Protein AF-A0A9D9LM90-F1 (afdb_monomer_lite)

Sequence (164 aa):
EYGENLAIKNGLSRCPLGKCDSPSKEACRACGACYSFPTAESVVKFPEGLLPSHPGFRYKYLLDAAEKVYSGEISLEKIAEAMNYEYTLEQLKRIKGVGDKVASCAALFGFGNLEAFPVDVWMKRAIDVYFDGVLDHTSLGKYAGVAQQYIFHYIRNLEKNADI

Foldseek 3Di:
DVLVVVCLVQQLDDDPVPPDLDPDDDQPPPPRDGGDDGALVSCQVCVVSCVSVVCDVCSQQSNQVSCCCVVVVAPPVVLLVVLDLVVQLVRQVVGPPDDLLNSLVCCCPVNVQQLRARDDPQNQVLCVPPVVSDDPLVVVPSRSNVVNVVSSVVSVVVVVVVVD

Radius of gyration: 19.5 Å; chains: 1; bounding box: 49×39×48 Å

Structure (mmCIF, N/CA/C/O backbone):
data_AF-A0A9D9LM90-F1
#
_entry.id   AF-A0A9D9LM90-F1
#
loop_
_atom_site.group_PDB
_atom_site.id
_atom_site.type_symbol
_atom_site.label_atom_id
_atom_site.label_alt_id
_atom_site.label_comp_id
_atom_site.label_asym_id
_atom_site.label_entity_id
_atom_site.label_seq_id
_atom_site.pdbx_PDB_ins_code
_atom_site.Cartn_x
_atom_site.Cartn_y
_atom_site.Cartn_z
_atom_site.occupancy
_atom_site.B_iso_or_equiv
_atom_site.auth_seq_id
_atom_site.auth_comp_id
_atom_site.auth_asym_id
_atom_site.auth_atom_id
_atom_site.pdbx_PDB_model_num
ATOM 1 N N . GLU A 1 1 ? -31.257 12.585 13.082 1.00 34.81 1 GLU A N 1
ATOM 2 C CA . GLU A 1 1 ? -30.515 13.649 13.799 1.00 34.81 1 GLU A CA 1
ATOM 3 C C . GLU A 1 1 ? -29.325 13.164 14.640 1.00 34.81 1 GLU A C 1
ATOM 5 O O . GLU A 1 1 ? -28.296 13.831 14.618 1.00 34.81 1 GLU A O 1
ATOM 10 N N . TYR A 1 2 ? -29.382 12.014 15.332 1.00 36.12 2 TYR A N 1
ATOM 11 C CA . TYR A 1 2 ? -28.229 11.515 16.117 1.00 36.12 2 TYR A CA 1
ATOM 12 C C . TYR A 1 2 ? -27.067 10.927 15.284 1.00 36.12 2 TYR A C 1
ATOM 14 O O . TYR A 1 2 ? -25.927 10.961 15.740 1.00 36.12 2 TYR A O 1
ATOM 22 N N . GLY A 1 3 ? -27.323 10.432 14.067 1.00 36.94 3 GLY A N 1
ATOM 23 C CA . GLY A 1 3 ? -26.286 9.845 13.199 1.00 36.94 3 GLY A CA 1
ATOM 24 C C . GLY A 1 3 ? -25.395 10.873 12.485 1.00 36.94 3 GLY A C 1
ATOM 25 O O . GLY A 1 3 ? -24.176 10.730 12.463 1.00 36.94 3 GLY A O 1
ATOM 26 N N . GLU A 1 4 ? -25.975 11.961 11.969 1.00 39.22 4 GLU A N 1
ATOM 27 C CA . GLU A 1 4 ? -25.235 12.986 11.207 1.00 39.22 4 GLU A CA 1
ATOM 28 C C . GLU A 1 4 ? -24.233 13.763 12.072 1.00 39.22 4 GLU A C 1
ATOM 30 O O . GLU A 1 4 ? -23.115 14.040 11.642 1.00 39.22 4 GLU A O 1
ATOM 35 N N . ASN A 1 5 ? -24.585 14.061 13.327 1.00 41.69 5 ASN A N 1
ATOM 36 C CA . ASN A 1 5 ? -23.707 14.801 14.239 1.00 41.69 5 ASN A CA 1
ATOM 37 C C . ASN A 1 5 ? -22.477 13.997 14.699 1.00 41.69 5 ASN A C 1
ATOM 39 O O . ASN A 1 5 ? -21.460 14.585 15.072 1.00 41.69 5 ASN A O 1
ATOM 43 N N . LEU A 1 6 ? -22.547 12.663 14.673 1.00 42.41 6 LEU A N 1
ATOM 44 C CA . LEU A 1 6 ? -21.454 11.791 15.103 1.00 42.41 6 LEU A CA 1
ATOM 45 C C . LEU A 1 6 ? -20.473 11.513 13.954 1.00 42.41 6 LEU A C 1
ATOM 47 O O . LEU A 1 6 ? -19.262 11.504 14.170 1.00 42.41 6 LEU A O 1
ATOM 51 N N . ALA A 1 7 ? -20.981 11.405 12.726 1.00 39.56 7 ALA A N 1
ATOM 52 C CA . ALA A 1 7 ? -20.184 11.280 11.509 1.00 39.56 7 ALA A CA 1
ATOM 53 C C . ALA A 1 7 ? -19.332 12.538 11.224 1.00 39.56 7 ALA A C 1
ATOM 55 O O . ALA A 1 7 ? -18.171 12.434 10.821 1.00 39.56 7 ALA A O 1
ATOM 56 N N . ILE A 1 8 ? -19.865 13.730 11.530 1.00 45.31 8 ILE A N 1
ATOM 57 C CA . ILE A 1 8 ? -19.151 15.016 11.411 1.00 45.31 8 ILE A CA 1
ATOM 58 C C . ILE A 1 8 ? -18.003 15.130 12.428 1.00 45.31 8 ILE A C 1
ATOM 60 O O . ILE A 1 8 ? -16.925 15.604 12.074 1.00 45.31 8 ILE A O 1
ATOM 64 N N . LYS A 1 9 ? -18.187 14.658 13.670 1.00 44.84 9 LYS A N 1
ATOM 65 C CA . LYS A 1 9 ? -17.116 14.653 14.687 1.00 44.84 9 LYS A CA 1
ATOM 66 C C . LYS A 1 9 ? -16.024 13.611 14.419 1.00 44.84 9 LYS A C 1
ATOM 68 O O . LYS A 1 9 ? -14.905 13.800 14.882 1.00 44.84 9 LYS A O 1
ATOM 73 N N . ASN A 1 10 ? -16.333 12.549 13.671 1.00 43.66 10 ASN A N 1
ATOM 74 C CA . ASN A 1 10 ? -15.431 11.416 13.428 1.00 43.66 10 ASN A CA 1
ATOM 75 C C . ASN A 1 10 ? -14.900 11.327 11.979 1.00 43.66 10 ASN A C 1
ATOM 77 O O . ASN A 1 10 ? -14.298 10.324 11.603 1.00 43.66 10 ASN A O 1
ATOM 81 N N . GLY A 1 11 ? -15.071 12.373 11.161 1.00 49.34 11 GLY A N 1
ATOM 82 C CA . GLY A 1 11 ? -14.394 12.494 9.861 1.00 49.34 11 GLY A CA 1
ATOM 83 C C . GLY A 1 11 ? -14.983 11.670 8.706 1.00 49.34 11 GLY A C 1
ATOM 84 O O . GLY A 1 11 ? -14.312 11.503 7.692 1.00 49.34 11 GLY A O 1
ATOM 85 N N . LEU A 1 12 ? -16.226 11.186 8.813 1.00 48.44 12 LEU A N 1
ATOM 86 C CA . LEU A 1 12 ? -16.898 10.393 7.771 1.00 48.44 12 LEU A CA 1
ATOM 87 C C . LEU A 1 12 ? -18.141 11.128 7.211 1.00 48.44 12 LEU A C 1
ATOM 89 O O . LEU A 1 12 ? -19.280 10.766 7.457 1.00 48.44 12 LEU A O 1
ATOM 93 N N . SER A 1 13 ? -17.876 12.197 6.449 1.00 51.88 13 SER A N 1
ATOM 94 C CA . SER A 1 13 ? -18.708 12.865 5.413 1.00 51.88 13 SER A CA 1
ATOM 95 C C . SER A 1 13 ? -20.163 13.322 5.692 1.00 51.88 13 SER A C 1
ATOM 97 O O . SER A 1 13 ? -21.095 12.529 5.618 1.00 51.88 13 SER A O 1
ATOM 99 N N . ARG A 1 14 ? -20.388 14.644 5.813 1.00 48.75 14 ARG A N 1
ATOM 100 C CA . ARG A 1 14 ? -20.999 15.592 4.828 1.00 48.75 14 ARG A CA 1
ATOM 101 C C . ARG A 1 14 ? -21.114 16.985 5.481 1.00 48.75 14 ARG A C 1
ATOM 103 O O . ARG A 1 14 ? -20.936 17.127 6.691 1.00 48.75 14 ARG A O 1
ATOM 110 N N . CYS A 1 15 ? -21.356 18.030 4.685 1.00 45.25 15 CYS A N 1
ATOM 111 C CA . CYS A 1 15 ? -21.563 19.392 5.187 1.00 45.25 15 CYS A CA 1
ATOM 112 C C . CYS A 1 15 ? -22.955 19.521 5.838 1.00 45.25 15 CYS A C 1
ATOM 114 O O . CYS A 1 15 ? -23.944 19.278 5.143 1.00 45.25 15 CYS A O 1
ATOM 116 N N . PRO A 1 16 ? -23.073 19.957 7.111 1.00 42.31 16 PRO A N 1
ATOM 117 C CA . PRO A 1 16 ? -24.357 20.059 7.822 1.00 42.31 16 PRO A CA 1
ATOM 118 C C . PRO A 1 16 ? -25.343 21.065 7.200 1.00 42.31 16 PRO A C 1
ATOM 120 O O . PRO A 1 16 ? -26.503 21.112 7.589 1.00 42.31 16 PRO A O 1
ATOM 123 N N . LEU A 1 17 ? -24.899 21.869 6.227 1.00 45.00 17 LEU A N 1
ATOM 124 C CA . LEU A 1 17 ? -25.733 22.831 5.503 1.00 45.00 17 LEU A CA 1
ATOM 125 C C . LEU A 1 17 ? -26.313 22.282 4.188 1.00 45.00 17 LEU A C 1
ATOM 127 O O . LEU A 1 17 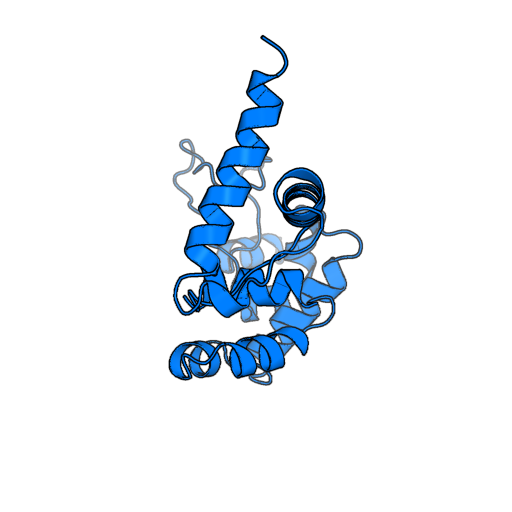? -27.063 22.998 3.533 1.00 45.00 17 LEU A O 1
ATOM 131 N N . GLY A 1 18 ? -25.952 21.066 3.757 1.00 45.81 18 GLY A N 1
ATOM 132 C CA . GLY A 1 18 ? -26.494 20.452 2.533 1.00 45.81 18 GLY A CA 1
ATOM 133 C C . GLY A 1 18 ? -26.137 21.172 1.221 1.00 45.81 18 GLY A C 1
ATOM 134 O O . GLY A 1 18 ? -26.826 20.994 0.223 1.00 45.81 18 GLY A O 1
ATOM 135 N N . LYS A 1 19 ? -25.088 22.012 1.208 1.00 46.97 19 LYS A N 1
ATOM 136 C CA . LYS A 1 19 ? -24.728 22.876 0.060 1.00 46.97 19 LYS A CA 1
ATOM 137 C C . LYS A 1 19 ? -23.522 22.413 -0.765 1.00 46.97 19 LYS A C 1
ATOM 139 O O . LYS A 1 19 ? -23.186 23.075 -1.743 1.00 46.97 19 LYS A O 1
ATOM 144 N N . CYS A 1 20 ? -22.846 21.327 -0.394 1.00 48.88 20 CYS A N 1
ATOM 145 C CA . CYS A 1 20 ? -21.694 20.825 -1.145 1.00 48.88 20 CYS A CA 1
ATOM 146 C C . CYS A 1 20 ? -21.657 19.292 -1.168 1.00 48.88 20 CYS A C 1
ATOM 148 O O . CYS A 1 20 ? -21.632 18.638 -0.128 1.00 48.88 20 CYS A O 1
ATOM 150 N N . ASP A 1 21 ? -21.653 18.747 -2.385 1.00 46.94 21 ASP A N 1
ATOM 151 C CA . ASP A 1 21 ? -21.788 17.318 -2.690 1.00 46.94 21 ASP A CA 1
ATOM 152 C C . ASP A 1 21 ? -20.465 16.679 -3.163 1.00 46.94 21 ASP A C 1
ATOM 154 O O . ASP A 1 21 ? -20.473 15.623 -3.790 1.00 46.94 21 ASP A O 1
ATOM 158 N N . SER A 1 22 ? -19.304 17.286 -2.876 1.00 45.19 22 SER A N 1
ATOM 159 C CA . SER A 1 22 ? -18.013 16.758 -3.340 1.00 45.19 22 SER A CA 1
ATOM 160 C C . SER A 1 22 ? -17.329 15.835 -2.306 1.00 45.19 22 SER A C 1
ATOM 162 O O . SER A 1 22 ? -17.107 16.234 -1.162 1.00 45.19 22 SER A O 1
ATOM 164 N N . PRO A 1 23 ? -16.940 14.602 -2.692 1.00 42.38 23 PRO A N 1
ATOM 165 C CA . PRO A 1 23 ? -16.245 13.637 -1.829 1.00 42.38 23 PRO A CA 1
ATOM 166 C C . PRO A 1 23 ? -14.711 13.804 -1.806 1.00 42.38 23 PRO A C 1
ATOM 168 O O . PRO A 1 23 ? -14.006 12.985 -1.218 1.00 42.38 23 PRO A O 1
ATOM 171 N N . SER A 1 24 ? -14.163 14.838 -2.450 1.00 41.31 24 SER A N 1
ATOM 172 C CA . SER A 1 24 ? -12.719 15.042 -2.612 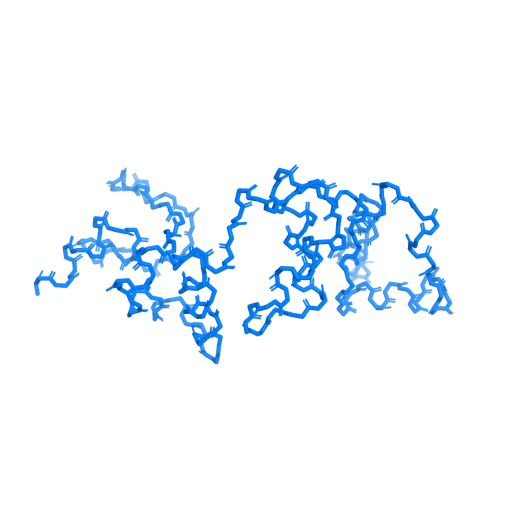1.00 41.31 24 SER A CA 1
ATOM 173 C C . SER A 1 24 ? -12.274 16.413 -2.111 1.00 41.31 24 SER A C 1
ATOM 175 O O . SER A 1 24 ? -12.975 17.402 -2.306 1.00 41.31 24 SER A O 1
ATOM 177 N N . LYS A 1 25 ? -11.089 16.436 -1.482 1.00 42.78 25 LYS A N 1
ATOM 178 C CA . LYS A 1 25 ? -10.391 17.559 -0.827 1.00 42.78 25 LYS A CA 1
ATOM 179 C C . LYS A 1 25 ? -10.236 18.822 -1.689 1.00 42.78 25 LYS A C 1
ATOM 181 O O . LYS A 1 25 ? -9.130 19.216 -2.042 1.00 42.78 25 LYS A O 1
ATOM 186 N N . GLU A 1 26 ? -11.320 19.535 -1.906 1.00 42.12 26 GLU A N 1
ATOM 187 C CA . GLU A 1 26 ? -11.267 20.981 -2.027 1.00 42.12 26 GLU A CA 1
ATOM 188 C C . GLU A 1 26 ? -11.949 21.513 -0.780 1.00 42.12 26 GLU A C 1
ATOM 190 O O . GLU A 1 26 ? -13.143 21.305 -0.569 1.00 42.12 26 GLU A O 1
ATOM 195 N N . ALA A 1 27 ? -11.151 22.113 0.107 1.00 45.84 27 ALA A N 1
ATOM 196 C CA . ALA A 1 27 ? -11.661 22.821 1.266 1.00 45.84 27 ALA A CA 1
ATOM 197 C C . ALA A 1 27 ? -12.854 23.666 0.813 1.00 45.84 27 ALA A C 1
ATOM 199 O O . ALA A 1 27 ? -12.723 24.483 -0.102 1.00 45.84 27 ALA A O 1
ATOM 200 N N . CYS A 1 28 ? -14.016 23.444 1.421 1.00 45.78 28 CYS A N 1
ATOM 201 C CA . CYS A 1 28 ? -15.186 24.279 1.222 1.00 45.78 28 CYS A CA 1
ATOM 202 C C . CYS A 1 28 ? -14.803 25.707 1.638 1.00 45.78 28 CYS A C 1
ATOM 204 O O . CYS A 1 28 ? -14.927 26.079 2.806 1.00 45.78 28 CYS A O 1
ATOM 206 N N . ARG A 1 29 ? -14.302 26.515 0.689 1.00 45.62 29 ARG A N 1
ATOM 207 C CA . ARG A 1 29 ? -13.862 27.903 0.931 1.00 45.62 29 ARG A CA 1
ATOM 208 C C . ARG A 1 29 ? -14.989 28.763 1.507 1.00 45.62 29 ARG A C 1
ATOM 210 O O . ARG A 1 29 ? -14.715 29.789 2.111 1.00 45.62 29 ARG A O 1
ATOM 217 N N . ALA A 1 30 ? -16.239 28.325 1.352 1.00 45.69 30 ALA A N 1
ATOM 218 C CA . ALA A 1 30 ? -17.426 28.987 1.874 1.00 45.69 30 ALA A CA 1
ATOM 219 C C . ALA A 1 30 ? -17.736 28.679 3.352 1.00 45.69 30 ALA A C 1
ATOM 221 O O . ALA A 1 30 ? -18.445 29.459 3.976 1.00 45.69 30 ALA A O 1
ATOM 222 N N . CYS A 1 31 ? -17.256 27.560 3.912 1.00 46.38 31 CYS A N 1
ATOM 223 C CA . CYS A 1 31 ? -17.664 27.099 5.245 1.00 46.38 31 CYS A CA 1
ATOM 224 C C . CYS A 1 31 ? -16.513 26.846 6.233 1.00 46.38 31 CYS A C 1
ATOM 226 O O . CYS A 1 31 ? -16.773 26.574 7.401 1.00 46.38 31 CYS A O 1
ATOM 228 N N . GLY A 1 32 ? -15.250 26.947 5.802 1.00 45.28 32 GLY A N 1
ATOM 229 C CA . GLY A 1 32 ? -14.079 26.871 6.691 1.00 45.28 32 GLY A CA 1
ATOM 230 C C . GLY A 1 32 ? -13.817 25.497 7.325 1.00 45.28 32 GLY A C 1
ATOM 231 O O . GLY A 1 32 ? -12.851 25.348 8.068 1.00 45.28 32 GLY A O 1
ATOM 232 N N . ALA A 1 33 ? -14.638 24.486 7.032 1.00 52.81 33 ALA A N 1
ATOM 233 C CA . ALA A 1 33 ? -14.472 23.131 7.542 1.00 52.81 33 ALA A CA 1
ATOM 234 C C . ALA A 1 33 ? -13.561 22.304 6.618 1.00 52.81 33 ALA A C 1
ATOM 236 O O . ALA A 1 33 ? -13.861 22.103 5.438 1.00 52.81 33 ALA A O 1
ATOM 237 N N . CYS A 1 34 ? -12.453 21.809 7.173 1.00 53.56 34 CYS A N 1
ATOM 238 C CA . CYS A 1 34 ? -11.558 20.844 6.538 1.00 53.56 34 CYS A CA 1
ATOM 239 C C . CYS A 1 34 ? -11.864 19.436 7.064 1.00 53.56 34 CYS A C 1
ATOM 241 O O . CYS A 1 34 ? -11.995 19.246 8.271 1.00 53.56 34 CYS A O 1
ATOM 243 N N . TYR A 1 35 ? -11.926 18.449 6.170 1.00 67.12 35 TYR A N 1
ATOM 244 C CA . TYR A 1 35 ? -12.073 17.037 6.531 1.00 67.12 35 TYR A CA 1
ATOM 245 C C . TYR A 1 35 ? -10.717 16.324 6.425 1.00 67.12 35 TYR A C 1
ATOM 247 O O . TYR A 1 35 ? -9.985 16.506 5.446 1.00 67.12 35 TYR A O 1
ATOM 255 N N . SER A 1 36 ? -10.374 15.514 7.427 1.00 78.75 36 SER A N 1
ATOM 256 C CA . SER A 1 36 ? -9.211 14.620 7.411 1.00 78.75 36 SER A CA 1
ATOM 257 C C . SER A 1 36 ? -9.569 13.251 6.819 1.00 78.75 36 SER A C 1
ATOM 259 O O . SER A 1 36 ? -10.736 12.936 6.599 1.00 78.75 36 SER A O 1
ATOM 261 N N . PHE A 1 37 ? -8.553 12.435 6.523 1.00 84.38 37 PHE A N 1
ATOM 262 C CA . PHE A 1 37 ? -8.769 11.029 6.173 1.00 84.38 37 PHE A CA 1
ATOM 263 C C . PHE A 1 37 ? -9.289 10.268 7.411 1.00 84.38 37 PHE A C 1
ATOM 265 O O . PHE A 1 37 ? -8.818 10.564 8.515 1.00 84.38 37 PHE A O 1
ATOM 272 N N . PRO A 1 38 ? -10.243 9.328 7.269 1.00 87.69 38 PRO A N 1
ATOM 273 C CA . PRO A 1 38 ? -10.831 8.646 8.417 1.00 87.69 38 PRO A CA 1
ATOM 274 C C . PRO A 1 38 ? -9.819 7.735 9.122 1.00 87.69 38 PRO A C 1
ATOM 276 O O . PRO A 1 38 ? -8.968 7.112 8.487 1.00 87.69 38 PRO A O 1
ATOM 279 N N . THR A 1 39 ? -9.932 7.636 10.446 1.00 91.38 39 THR A N 1
ATOM 280 C CA . THR A 1 39 ? -9.162 6.671 11.241 1.00 91.38 39 THR A CA 1
ATOM 281 C C . THR A 1 39 ? -9.769 5.273 11.128 1.00 91.38 39 THR A C 1
ATOM 283 O O . THR A 1 39 ? -10.964 5.130 10.864 1.00 91.38 39 THR A O 1
ATOM 286 N N . ALA A 1 40 ? -8.969 4.234 11.385 1.00 94.62 40 ALA A N 1
ATOM 287 C CA . ALA A 1 40 ? -9.463 2.856 11.439 1.00 94.62 40 ALA A CA 1
ATOM 288 C C . ALA A 1 40 ? -10.611 2.702 12.454 1.00 94.62 40 ALA A C 1
ATOM 290 O O . ALA A 1 40 ? -11.649 2.134 12.133 1.00 94.62 40 ALA A O 1
ATOM 291 N N . GLU A 1 41 ? -10.470 3.300 13.640 1.00 94.31 41 GLU A N 1
ATOM 292 C CA . GLU A 1 41 ? -11.520 3.324 14.664 1.00 94.31 41 GLU A CA 1
ATOM 293 C C . GLU A 1 41 ? -12.830 3.938 14.155 1.00 94.31 41 GLU A C 1
ATOM 295 O O . GLU A 1 41 ? -13.901 3.378 14.383 1.00 94.31 41 GLU A O 1
ATOM 300 N N . SER A 1 42 ? -12.754 5.077 13.460 1.00 90.00 42 SER A N 1
ATOM 301 C CA . SER A 1 42 ? -13.936 5.750 12.918 1.00 90.00 42 SER A CA 1
ATOM 302 C C . SER A 1 42 ? -14.659 4.867 11.903 1.00 90.00 42 SER A C 1
ATOM 304 O O . SER A 1 42 ? -15.878 4.725 11.967 1.00 90.00 42 SER A O 1
ATOM 306 N N . VAL A 1 43 ? -13.905 4.197 11.027 1.00 91.69 43 VAL A N 1
ATOM 307 C CA . VAL A 1 43 ? -14.464 3.268 10.036 1.00 91.69 43 VAL A CA 1
ATOM 308 C C . VAL A 1 43 ? -15.121 2.054 10.697 1.00 91.69 43 VAL A C 1
ATOM 310 O O . VAL A 1 43 ? -16.182 1.636 10.249 1.00 91.69 43 VAL A O 1
ATOM 313 N N . VAL A 1 44 ? -14.536 1.499 11.762 1.00 93.38 44 VAL A N 1
ATOM 314 C CA . VAL A 1 44 ? -15.121 0.352 12.483 1.00 93.38 44 VAL A CA 1
ATOM 315 C C . VAL A 1 44 ? -16.387 0.751 13.244 1.00 93.38 44 VAL A C 1
ATOM 317 O O . VAL A 1 44 ? -17.354 -0.007 13.268 1.00 93.38 44 VAL A O 1
ATOM 320 N N . LYS A 1 45 ? -16.403 1.936 13.866 1.00 91.75 45 LYS A N 1
ATOM 321 C CA . LYS A 1 45 ? -17.553 2.422 14.647 1.00 91.75 45 LYS A CA 1
ATOM 322 C C . LYS A 1 45 ? -18.701 2.943 13.781 1.00 91.75 45 LYS A C 1
ATOM 324 O O . LYS A 1 45 ? -19.847 2.839 14.206 1.00 91.75 45 LYS A O 1
ATOM 329 N N . PHE A 1 46 ? -18.393 3.489 12.604 1.00 90.56 46 PHE A N 1
ATOM 330 C CA . PHE A 1 46 ? -19.354 4.100 11.676 1.00 90.56 46 PHE A CA 1
ATOM 331 C C . PHE A 1 46 ? -19.124 3.615 10.234 1.00 90.56 46 PHE A C 1
ATOM 333 O O . PHE A 1 46 ? -18.801 4.413 9.346 1.00 90.56 46 PHE A O 1
ATOM 340 N N . PRO A 1 47 ? -19.253 2.305 9.964 1.00 85.06 47 PRO A N 1
ATOM 341 C CA . PRO A 1 47 ? -18.930 1.729 8.660 1.00 85.06 47 PRO A CA 1
ATOM 342 C C . PRO A 1 47 ? -19.847 2.239 7.535 1.00 85.06 47 PRO A C 1
ATOM 344 O O . PRO A 1 47 ? -19.420 2.344 6.382 1.00 85.06 47 PRO A O 1
ATOM 347 N N . GLU A 1 48 ? -21.074 2.660 7.856 1.00 82.62 48 GLU A N 1
ATOM 348 C CA . GLU A 1 48 ? -21.989 3.346 6.938 1.00 82.62 48 GLU A CA 1
ATOM 349 C C . GLU A 1 48 ? -21.410 4.654 6.382 1.00 82.62 48 GLU A C 1
ATOM 351 O O . GLU A 1 48 ? -21.748 5.058 5.267 1.00 82.62 48 GLU A O 1
ATOM 356 N N . GLY A 1 49 ? -20.470 5.269 7.105 1.00 79.88 49 GLY A N 1
ATOM 357 C CA . GLY A 1 49 ? -19.720 6.440 6.664 1.00 79.88 49 GLY A CA 1
ATOM 358 C C . GLY A 1 49 ? -18.874 6.195 5.411 1.00 79.88 49 GLY A C 1
ATOM 359 O O . GLY A 1 49 ? -18.482 7.146 4.740 1.00 79.88 49 GLY A O 1
ATOM 360 N N . LEU A 1 50 ? -18.621 4.935 5.038 1.00 80.38 50 LEU A N 1
ATOM 361 C CA . LEU A 1 50 ? -17.962 4.594 3.776 1.00 80.38 50 LEU A CA 1
ATOM 362 C C . LEU A 1 50 ? -18.910 4.640 2.569 1.00 80.38 50 LEU A C 1
ATOM 364 O O . LEU A 1 50 ? -18.435 4.772 1.441 1.00 80.38 50 LEU A O 1
ATOM 368 N N . LEU A 1 51 ? -20.229 4.522 2.752 1.00 76.94 51 LEU A N 1
ATOM 369 C CA . LEU A 1 51 ? -21.192 4.413 1.645 1.00 76.94 51 LEU A CA 1
ATOM 370 C C . LEU A 1 51 ? -21.168 5.608 0.673 1.00 76.94 51 LEU A C 1
ATOM 372 O O . LEU A 1 51 ? -21.207 5.360 -0.536 1.00 76.94 51 LEU A O 1
ATOM 376 N N . PRO A 1 52 ? -21.017 6.870 1.131 1.00 82.12 52 PRO A N 1
ATOM 377 C CA . PRO A 1 52 ? -20.906 8.027 0.239 1.00 82.12 52 PRO A CA 1
ATOM 378 C C . PRO A 1 52 ? -19.691 7.985 -0.697 1.00 82.12 52 PRO A C 1
ATOM 380 O O . PRO A 1 52 ? -19.682 8.665 -1.718 1.00 82.12 52 PRO A O 1
ATOM 383 N N . SER A 1 53 ? -18.668 7.176 -0.389 1.00 78.25 53 SER A N 1
ATOM 384 C CA . SER A 1 53 ? -17.510 6.980 -1.275 1.00 78.25 53 SER A CA 1
ATOM 385 C C . SER A 1 53 ? -17.774 5.994 -2.423 1.00 78.25 53 SER A C 1
ATOM 387 O O . SER A 1 53 ? -16.884 5.741 -3.233 1.00 78.25 53 SER A O 1
ATOM 389 N N . HIS A 1 54 ? -18.985 5.426 -2.499 1.00 83.75 54 HIS A N 1
ATOM 390 C CA . HIS A 1 54 ? -19.388 4.412 -3.476 1.00 83.75 54 HIS A CA 1
ATOM 391 C C . HIS A 1 54 ? -18.347 3.287 -3.664 1.00 83.75 54 HIS A C 1
ATOM 393 O O . HIS A 1 54 ? -17.971 2.959 -4.793 1.00 83.75 54 HIS A O 1
ATOM 399 N N . PRO A 1 55 ? -17.882 2.633 -2.580 1.00 85.50 55 PRO A N 1
ATOM 400 C CA . PRO A 1 55 ? -16.782 1.669 -2.660 1.00 85.50 55 PRO A CA 1
ATOM 401 C C . PRO A 1 55 ? -17.164 0.384 -3.420 1.00 85.50 55 PRO A C 1
ATOM 403 O O . PRO A 1 55 ? -16.293 -0.410 -3.796 1.00 85.50 55 PRO A O 1
ATOM 406 N N . GLY A 1 56 ? -18.462 0.160 -3.657 1.00 93.19 56 GLY A N 1
ATOM 407 C CA . GLY A 1 56 ? -18.987 -1.018 -4.339 1.00 93.19 56 GLY A CA 1
ATOM 408 C C . GLY A 1 56 ? -18.537 -2.301 -3.641 1.00 93.19 56 GLY A C 1
ATOM 409 O O . GLY A 1 56 ? -18.548 -2.400 -2.414 1.00 93.19 56 GLY A O 1
ATOM 410 N N . PHE A 1 57 ? -18.053 -3.275 -4.413 1.00 93.94 57 PHE A N 1
ATOM 411 C CA . PHE A 1 57 ? -17.557 -4.542 -3.862 1.00 93.94 57 PHE A CA 1
ATOM 412 C C . PHE A 1 57 ? -16.352 -4.389 -2.918 1.00 93.94 57 PHE A C 1
ATOM 414 O O . PHE A 1 57 ? -16.043 -5.335 -2.192 1.00 93.94 57 PHE A O 1
ATOM 421 N N . ARG A 1 58 ? -15.669 -3.231 -2.921 1.00 95.44 58 ARG A N 1
ATOM 422 C CA . ARG A 1 58 ? -14.508 -2.955 -2.061 1.00 95.44 58 ARG A CA 1
ATOM 423 C C . ARG A 1 58 ? -14.891 -2.546 -0.647 1.00 95.44 58 ARG A C 1
ATOM 425 O O . ARG A 1 58 ? -14.013 -2.519 0.206 1.00 95.44 58 ARG A O 1
ATOM 432 N N . TYR A 1 59 ? -16.174 -2.297 -0.380 1.00 94.56 59 TYR A N 1
ATOM 433 C CA . TYR A 1 59 ? -16.670 -1.989 0.963 1.00 94.56 59 TYR A CA 1
ATOM 434 C C . TYR A 1 59 ? -16.139 -2.985 2.006 1.00 94.56 59 TYR A C 1
ATOM 436 O O . TYR A 1 59 ? -15.522 -2.602 2.994 1.00 94.56 59 TYR A O 1
ATOM 444 N N . LYS A 1 60 ? -16.259 -4.285 1.707 1.00 95.69 60 LYS A N 1
ATOM 445 C CA . LYS A 1 60 ? -15.785 -5.379 2.571 1.00 95.69 60 LYS A CA 1
ATOM 446 C C . LYS A 1 60 ? -14.261 -5.444 2.747 1.00 95.69 60 LYS A C 1
ATOM 448 O O . LYS A 1 60 ? -13.806 -6.122 3.653 1.00 95.69 60 LYS A O 1
ATOM 453 N N . TYR A 1 61 ? -13.483 -4.831 1.854 1.00 97.44 61 TYR A N 1
ATOM 454 C CA . TYR A 1 61 ? -12.018 -4.771 1.957 1.00 97.44 61 TYR A CA 1
ATOM 455 C C . TYR A 1 61 ? -11.587 -3.602 2.836 1.00 97.44 61 TYR A C 1
ATOM 457 O O . TYR A 1 61 ? -10.696 -3.752 3.659 1.00 97.44 61 TYR A O 1
ATOM 465 N N . LEU A 1 62 ? -12.254 -2.454 2.683 1.00 96.62 62 LEU A N 1
ATOM 466 C CA . LEU A 1 62 ? -12.016 -1.278 3.519 1.00 96.62 62 LEU A CA 1
ATOM 467 C C . LEU A 1 62 ? -12.370 -1.558 4.982 1.00 96.62 62 LEU A C 1
ATOM 469 O O . LEU A 1 62 ? -11.606 -1.185 5.867 1.00 96.62 62 LEU A O 1
ATOM 473 N N . LEU A 1 63 ? -13.488 -2.251 5.221 1.00 96.38 63 LEU A N 1
ATOM 474 C CA . LEU A 1 63 ? -13.888 -2.642 6.569 1.00 96.38 63 LEU A CA 1
ATOM 475 C C . LEU A 1 63 ? -12.901 -3.644 7.189 1.00 96.38 63 LEU A C 1
ATOM 477 O O . LEU A 1 63 ? -12.416 -3.391 8.283 1.00 96.38 63 LEU A O 1
ATOM 481 N N . ASP A 1 64 ? -12.515 -4.700 6.461 1.00 98.31 64 ASP A N 1
ATOM 482 C CA . ASP A 1 64 ? -11.513 -5.678 6.926 1.00 98.31 64 ASP A CA 1
ATOM 483 C C . ASP A 1 64 ? -10.160 -5.014 7.247 1.00 98.31 64 ASP A C 1
ATOM 485 O O . ASP A 1 64 ? -9.540 -5.320 8.265 1.00 98.31 64 ASP A O 1
ATOM 489 N N . ALA A 1 65 ? -9.723 -4.056 6.421 1.00 98.19 65 ALA A N 1
ATOM 490 C CA . ALA A 1 65 ? -8.511 -3.281 6.675 1.00 98.19 65 ALA A CA 1
ATOM 491 C C . ALA A 1 65 ? -8.613 -2.475 7.978 1.00 98.19 65 ALA A C 1
ATOM 493 O O . ALA A 1 65 ? -7.696 -2.499 8.798 1.00 98.19 65 ALA A O 1
ATOM 494 N N . ALA A 1 66 ? -9.731 -1.773 8.178 1.00 97.81 66 ALA A N 1
ATOM 495 C CA . ALA A 1 66 ? -9.959 -0.978 9.375 1.00 97.81 66 ALA A CA 1
ATOM 496 C C . ALA A 1 66 ? -10.064 -1.851 10.634 1.00 97.81 66 ALA A C 1
ATOM 498 O O . ALA A 1 66 ? -9.454 -1.519 11.644 1.00 97.81 66 ALA A O 1
ATOM 499 N N . GLU A 1 67 ? -10.765 -2.984 10.571 1.00 98.31 67 GLU A N 1
ATOM 500 C CA . GLU A 1 67 ? -10.910 -3.930 11.685 1.00 98.31 67 GLU A CA 1
ATOM 501 C C . GLU A 1 67 ? -9.564 -4.522 12.116 1.00 98.31 67 GLU A C 1
ATOM 503 O O . GLU A 1 67 ? -9.260 -4.562 13.309 1.00 98.31 67 GLU A O 1
ATOM 508 N N . LYS A 1 68 ? -8.715 -4.929 11.165 1.00 98.56 68 LYS A N 1
ATOM 509 C CA . LYS A 1 68 ? -7.383 -5.483 11.465 1.00 98.56 68 LYS A CA 1
ATOM 510 C C . LYS A 1 68 ? -6.434 -4.464 12.075 1.00 98.56 68 LYS A C 1
ATOM 512 O O . LYS A 1 68 ? -5.666 -4.806 12.972 1.00 98.56 68 LYS A O 1
ATOM 517 N N . VAL A 1 69 ? -6.496 -3.216 11.613 1.00 98.25 69 VAL A N 1
ATOM 518 C CA . VAL A 1 69 ? -5.703 -2.131 12.20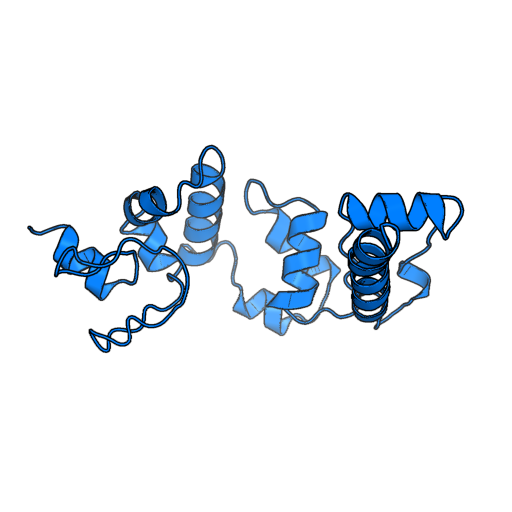2 1.00 98.25 69 VAL A CA 1
ATOM 519 C C . VAL A 1 69 ? -6.245 -1.759 13.582 1.00 98.25 69 VAL A C 1
ATOM 521 O O . VAL A 1 69 ? -5.481 -1.647 14.534 1.00 98.25 69 VAL A O 1
ATOM 524 N N . TYR A 1 70 ? -7.564 -1.625 13.725 1.00 97.94 70 TYR A N 1
ATOM 525 C CA . TYR A 1 70 ? -8.196 -1.230 14.983 1.00 97.94 70 TYR A CA 1
ATOM 526 C C . TYR A 1 70 ? -8.045 -2.281 16.091 1.00 97.94 70 TYR A C 1
ATOM 528 O O . TYR A 1 70 ? -7.809 -1.930 17.244 1.00 97.94 70 TYR A O 1
ATOM 536 N N . SER A 1 71 ? -8.142 -3.569 15.751 1.00 97.88 71 SER A N 1
ATOM 537 C CA . SER A 1 71 ? -7.924 -4.679 16.691 1.00 97.88 71 SER A CA 1
ATOM 538 C C . SER A 1 71 ? -6.454 -4.886 17.071 1.00 97.88 71 SER A C 1
ATOM 540 O O . SER A 1 71 ? -6.167 -5.626 18.012 1.00 97.88 71 SER A O 1
ATOM 542 N N . GLY A 1 72 ? -5.520 -4.259 16.348 1.00 97.44 72 GLY A N 1
ATOM 543 C CA . GLY A 1 72 ? -4.082 -4.457 16.517 1.00 97.44 72 GLY A CA 1
ATOM 544 C C . GLY A 1 72 ? -3.540 -5.742 15.880 1.00 97.44 72 GLY A C 1
ATOM 545 O O . GLY A 1 72 ? -2.356 -6.038 16.046 1.00 97.44 72 GLY A O 1
ATOM 546 N N . GLU A 1 73 ? -4.359 -6.494 15.132 1.00 97.88 73 GLU A N 1
ATOM 547 C CA . GLU A 1 73 ? -3.897 -7.643 14.339 1.00 97.88 73 GLU A CA 1
ATOM 548 C C . GLU A 1 73 ? -2.792 -7.230 13.345 1.00 97.88 73 GLU A C 1
ATOM 550 O O . GLU A 1 73 ? -1.836 -7.981 13.106 1.00 97.88 73 GLU A O 1
ATOM 555 N N . ILE A 1 74 ? -2.927 -6.023 12.789 1.00 97.94 74 ILE A N 1
ATOM 556 C CA . ILE A 1 74 ? -1.932 -5.344 11.962 1.00 97.94 74 ILE A CA 1
ATOM 557 C C . ILE A 1 74 ? -1.594 -4.011 12.632 1.00 97.94 74 ILE A C 1
ATOM 559 O O . ILE A 1 74 ? -2.430 -3.117 12.692 1.00 97.94 74 ILE A O 1
ATOM 563 N N . SER A 1 75 ? -0.355 -3.854 13.099 1.00 97.69 75 SER A N 1
ATOM 564 C CA . SER A 1 75 ? 0.154 -2.564 13.586 1.00 97.69 75 SER A CA 1
ATOM 565 C C . SER A 1 75 ? 0.948 -1.881 12.483 1.00 97.69 75 SER A C 1
ATOM 567 O O . SER A 1 75 ? 1.961 -2.407 12.020 1.00 97.69 75 SER A O 1
ATOM 569 N N . LEU A 1 76 ? 0.485 -0.702 12.068 1.00 97.12 76 LEU A N 1
ATOM 570 C CA . LEU A 1 76 ? 1.161 0.102 11.049 1.00 97.12 76 LEU A CA 1
ATOM 571 C C . LEU A 1 76 ? 2.491 0.652 11.582 1.00 97.12 76 LEU A C 1
ATOM 573 O O . LEU A 1 76 ? 3.453 0.766 10.832 1.00 97.12 76 LEU A O 1
ATOM 577 N N . GLU A 1 77 ? 2.570 0.920 12.884 1.00 96.94 77 GLU A N 1
ATOM 578 C CA . GLU A 1 77 ? 3.773 1.391 13.571 1.00 96.94 77 GLU A CA 1
ATOM 579 C C . GLU A 1 77 ? 4.881 0.338 13.490 1.00 96.94 77 GLU A C 1
ATOM 581 O O . GLU A 1 77 ? 5.976 0.638 13.025 1.00 96.94 77 GLU A O 1
ATOM 586 N N . LYS A 1 78 ? 4.571 -0.923 13.824 1.00 97.38 78 LYS A N 1
ATOM 587 C CA . LYS A 1 78 ? 5.537 -2.031 13.724 1.00 97.38 78 LYS A CA 1
ATOM 588 C C . LYS A 1 78 ? 6.026 -2.255 12.295 1.00 97.38 78 LYS A C 1
ATOM 590 O O . LYS A 1 78 ? 7.193 -2.574 12.093 1.00 97.38 78 LYS A O 1
ATOM 595 N N . ILE A 1 79 ? 5.143 -2.099 11.306 1.00 97.62 79 ILE A N 1
ATOM 596 C CA . ILE A 1 79 ? 5.518 -2.203 9.889 1.00 97.62 79 ILE A CA 1
ATOM 597 C C . ILE A 1 79 ? 6.488 -1.077 9.512 1.00 97.62 79 ILE A C 1
ATOM 599 O O . ILE A 1 79 ? 7.516 -1.342 8.894 1.00 97.62 79 ILE A O 1
ATOM 603 N N . ALA A 1 80 ? 6.193 0.162 9.915 1.00 96.50 80 ALA A N 1
ATOM 604 C CA . ALA A 1 80 ? 7.052 1.312 9.643 1.00 96.50 80 ALA A CA 1
ATOM 605 C C . ALA A 1 80 ? 8.425 1.189 10.324 1.00 96.50 80 ALA A C 1
ATOM 607 O O . ALA A 1 80 ? 9.447 1.471 9.705 1.00 96.50 80 ALA A O 1
ATOM 608 N N . GLU A 1 81 ? 8.462 0.733 11.576 1.00 95.56 81 GLU A N 1
ATOM 609 C CA . GLU A 1 81 ? 9.698 0.559 12.347 1.00 95.56 81 GLU A CA 1
ATOM 610 C C . GLU A 1 81 ? 10.596 -0.554 11.795 1.00 95.56 81 GLU A C 1
ATOM 612 O O . GLU A 1 81 ? 11.820 -0.444 11.864 1.00 95.56 81 GLU A O 1
ATOM 617 N N . ALA A 1 82 ? 10.012 -1.613 11.225 1.00 93.62 82 ALA A N 1
ATOM 618 C CA . ALA A 1 82 ? 10.769 -2.746 10.700 1.00 93.62 82 ALA A CA 1
ATOM 619 C C . ALA A 1 82 ? 11.673 -2.372 9.514 1.00 93.62 82 ALA A C 1
ATOM 621 O O . ALA A 1 82 ? 12.697 -3.023 9.313 1.00 93.62 82 ALA A O 1
ATOM 622 N N . MET A 1 83 ? 11.299 -1.353 8.723 1.00 89.81 83 MET A N 1
ATOM 623 C CA . MET A 1 83 ? 12.048 -0.899 7.539 1.00 89.81 83 MET A CA 1
ATOM 624 C C . MET A 1 83 ? 12.459 -2.047 6.592 1.00 89.81 83 MET A C 1
ATOM 626 O O . MET A 1 83 ? 13.497 -1.982 5.936 1.00 89.81 83 MET A O 1
ATOM 630 N N . ASN A 1 84 ? 11.640 -3.102 6.510 1.00 95.12 84 ASN A N 1
ATOM 631 C CA . ASN A 1 84 ? 11.908 -4.315 5.739 1.00 95.12 84 ASN A CA 1
ATOM 632 C C . ASN A 1 84 ? 10.762 -4.576 4.752 1.00 95.12 84 ASN A C 1
ATOM 634 O O . ASN A 1 84 ? 9.612 -4.741 5.163 1.00 95.12 84 ASN A O 1
ATOM 638 N N . TYR A 1 85 ? 11.069 -4.597 3.454 1.00 94.62 85 TYR A N 1
ATOM 639 C CA . TYR A 1 85 ? 10.057 -4.705 2.407 1.00 94.62 85 TYR A CA 1
ATOM 640 C C . TYR A 1 85 ? 9.291 -6.031 2.433 1.00 94.62 85 TYR A C 1
ATOM 642 O O . TYR A 1 85 ? 8.064 -6.019 2.310 1.00 94.62 85 TYR A O 1
ATOM 650 N N . GLU A 1 86 ? 9.971 -7.161 2.634 1.00 95.81 86 GLU A N 1
ATOM 651 C CA . GLU A 1 86 ? 9.333 -8.480 2.656 1.00 95.81 86 GLU A CA 1
ATOM 652 C C . GLU A 1 86 ? 8.318 -8.592 3.798 1.00 95.81 86 GLU A C 1
ATOM 654 O O . GLU A 1 86 ? 7.179 -9.008 3.579 1.00 95.81 86 G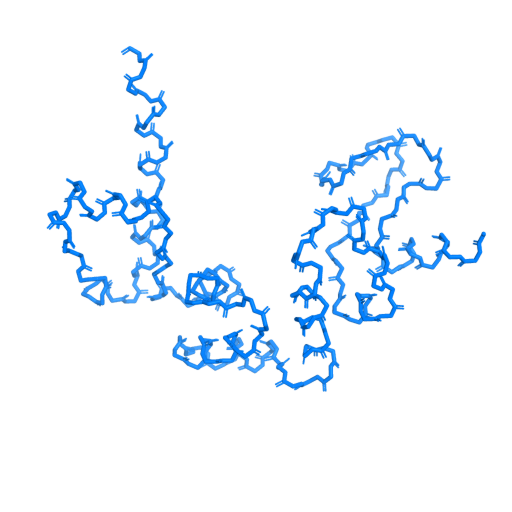LU A O 1
ATOM 659 N N . TYR A 1 87 ? 8.699 -8.148 4.997 1.00 97.56 87 TYR A N 1
ATOM 660 C CA . TYR A 1 87 ? 7.826 -8.098 6.164 1.00 97.56 87 TYR A CA 1
ATOM 661 C C . TYR A 1 87 ? 6.633 -7.167 5.929 1.00 97.56 87 TYR A C 1
ATOM 663 O O . TYR A 1 87 ? 5.491 -7.545 6.201 1.00 97.56 87 TYR A O 1
ATOM 671 N N . THR A 1 88 ? 6.866 -5.975 5.367 1.00 97.88 88 THR A N 1
ATOM 672 C CA . THR A 1 88 ? 5.790 -5.042 5.004 1.00 97.88 88 THR A CA 1
ATOM 673 C C . THR A 1 88 ? 4.785 -5.698 4.056 1.00 97.88 88 THR A C 1
ATOM 675 O O . THR A 1 88 ? 3.576 -5.621 4.287 1.00 97.88 88 THR A O 1
ATOM 678 N N . LEU A 1 89 ? 5.255 -6.384 3.007 1.00 97.69 89 LEU A N 1
ATOM 679 C CA . LEU A 1 89 ? 4.379 -7.100 2.080 1.00 97.69 89 LEU A CA 1
ATOM 680 C C . LEU A 1 89 ? 3.592 -8.211 2.771 1.00 97.69 89 LEU A C 1
ATOM 682 O O . LEU A 1 89 ? 2.385 -8.323 2.545 1.00 97.69 89 LEU A O 1
ATOM 686 N N . GLU A 1 90 ? 4.256 -9.022 3.594 1.00 98.12 90 GLU A N 1
ATOM 687 C CA . GLU A 1 90 ? 3.622 -10.119 4.321 1.00 98.12 90 GLU A CA 1
ATOM 688 C C . GLU A 1 90 ? 2.478 -9.598 5.195 1.00 98.12 90 GLU A C 1
ATOM 690 O O . GLU A 1 90 ? 1.355 -10.094 5.096 1.00 98.12 90 GLU A O 1
ATOM 695 N N . GLN A 1 91 ? 2.723 -8.546 5.984 1.00 98.31 91 GLN A N 1
ATOM 696 C CA . GLN A 1 91 ? 1.701 -7.977 6.859 1.00 98.31 91 GLN A CA 1
ATOM 697 C C . GLN A 1 91 ? 0.544 -7.359 6.073 1.00 98.31 91 GLN A C 1
ATOM 699 O O . GLN A 1 91 ? -0.619 -7.628 6.374 1.00 98.31 91 GLN A O 1
ATOM 704 N N . LEU A 1 92 ? 0.831 -6.570 5.034 1.00 98.31 92 LEU A N 1
ATOM 705 C CA . LEU A 1 92 ? -0.211 -5.905 4.251 1.00 98.31 92 LEU A CA 1
ATOM 706 C C . LEU A 1 92 ? -1.093 -6.897 3.487 1.00 98.31 92 LEU A C 1
ATOM 708 O O . LEU A 1 92 ? -2.304 -6.695 3.400 1.00 98.31 92 LEU A O 1
ATOM 712 N N . LYS A 1 93 ? -0.525 -7.998 2.982 1.00 98.44 93 LYS A N 1
ATOM 713 C CA . LYS A 1 93 ? -1.274 -9.042 2.262 1.00 98.44 93 LYS A CA 1
ATOM 714 C C . LYS A 1 93 ? -2.200 -9.870 3.158 1.00 98.44 93 LYS A C 1
ATOM 716 O O . LYS A 1 93 ? -3.034 -10.611 2.641 1.00 98.44 93 LYS A O 1
ATOM 721 N N . ARG A 1 94 ? -2.118 -9.723 4.486 1.00 98.31 94 ARG A N 1
ATOM 722 C CA . ARG A 1 94 ? -3.113 -10.285 5.416 1.00 98.31 94 ARG A CA 1
ATOM 723 C C . ARG A 1 94 ? -4.458 -9.562 5.318 1.00 98.31 94 ARG A C 1
ATOM 725 O O . ARG A 1 94 ? -5.476 -10.124 5.720 1.00 98.31 94 ARG A O 1
ATOM 732 N N . ILE A 1 95 ? -4.500 -8.343 4.775 1.00 98.50 95 ILE A N 1
ATOM 733 C CA . ILE A 1 95 ? -5.739 -7.589 4.546 1.00 98.50 95 ILE A CA 1
ATOM 734 C C . ILE A 1 95 ? -6.475 -8.152 3.327 1.00 98.50 95 ILE A C 1
ATOM 736 O O . ILE A 1 95 ? -5.920 -8.326 2.240 1.00 98.50 95 ILE A O 1
ATOM 740 N N . LYS A 1 96 ? -7.775 -8.399 3.477 1.00 98.12 96 LYS A N 1
ATOM 741 C CA . LYS A 1 96 ? -8.618 -8.931 2.410 1.00 98.12 96 LYS A CA 1
ATOM 742 C C . LYS A 1 96 ? -8.657 -7.969 1.225 1.00 98.12 96 LYS A C 1
ATOM 744 O O . LYS A 1 96 ? -9.055 -6.817 1.350 1.00 98.12 96 LYS A O 1
ATOM 749 N N . GLY A 1 97 ? -8.321 -8.478 0.041 1.00 96.75 97 GLY A N 1
ATOM 750 C CA . GLY A 1 97 ? -8.299 -7.687 -1.193 1.00 96.75 97 GLY A CA 1
ATOM 751 C C . GLY A 1 97 ? -6.988 -6.932 -1.436 1.00 96.75 97 GLY A C 1
ATOM 752 O O . GLY A 1 97 ? -6.862 -6.286 -2.477 1.00 96.75 97 GLY A O 1
ATOM 753 N N . VAL A 1 98 ? -6.002 -7.047 -0.540 1.00 98.31 98 VAL A N 1
ATOM 754 C CA . VAL A 1 98 ? -4.644 -6.537 -0.749 1.00 98.31 98 VAL A CA 1
ATOM 755 C C . VAL A 1 98 ? -3.769 -7.653 -1.324 1.00 98.31 98 VAL A C 1
ATOM 757 O O . VAL A 1 98 ? -3.354 -8.571 -0.627 1.00 98.31 98 VAL A O 1
ATOM 760 N N . GLY A 1 99 ? -3.516 -7.585 -2.632 1.00 97.50 99 GLY A N 1
ATOM 761 C CA . GLY A 1 99 ? -2.532 -8.429 -3.322 1.00 97.50 99 GLY A CA 1
ATOM 762 C C . GLY A 1 99 ? -1.202 -7.705 -3.540 1.00 97.50 99 GLY A C 1
ATOM 763 O O . GLY A 1 99 ? -1.058 -6.550 -3.135 1.00 97.50 99 GLY A O 1
ATOM 764 N N . ASP A 1 100 ? -0.269 -8.345 -4.251 1.00 96.69 100 ASP A N 1
ATOM 765 C CA . ASP A 1 100 ? 1.106 -7.850 -4.453 1.00 96.69 100 ASP A CA 1
ATOM 766 C C . ASP A 1 100 ? 1.153 -6.396 -4.919 1.00 96.69 100 ASP A C 1
ATOM 768 O O . ASP A 1 100 ? 1.789 -5.563 -4.289 1.00 96.69 100 ASP A O 1
ATOM 772 N N . LYS A 1 101 ? 0.380 -6.041 -5.953 1.00 96.56 101 LYS A N 1
ATOM 773 C CA . LYS A 1 101 ? 0.342 -4.667 -6.474 1.00 96.56 101 LYS A CA 1
ATOM 774 C C . LYS A 1 101 ? -0.022 -3.645 -5.396 1.00 96.56 101 LYS A C 1
ATOM 776 O O . LYS A 1 101 ? 0.604 -2.591 -5.309 1.00 96.56 101 LYS A O 1
ATOM 781 N N . VAL A 1 102 ? -1.080 -3.906 -4.624 1.00 98.06 102 VAL A N 1
ATOM 782 C CA . VAL A 1 102 ? -1.583 -2.952 -3.621 1.00 98.06 102 VAL A CA 1
ATOM 783 C C . VAL A 1 102 ? -0.627 -2.887 -2.435 1.00 98.06 102 VAL A C 1
ATOM 785 O O . VAL A 1 102 ? -0.318 -1.787 -1.983 1.00 98.06 102 VAL A O 1
ATOM 788 N N . ALA A 1 103 ? -0.115 -4.037 -1.992 1.00 98.19 103 ALA A N 1
ATOM 789 C CA . ALA A 1 103 ? 0.877 -4.121 -0.930 1.00 98.19 103 ALA A CA 1
ATOM 790 C C . ALA A 1 103 ? 2.165 -3.374 -1.308 1.00 98.19 103 ALA A C 1
ATOM 792 O O . ALA A 1 103 ? 2.603 -2.525 -0.542 1.00 98.19 103 ALA A O 1
ATOM 793 N N . SER A 1 104 ? 2.708 -3.577 -2.514 1.00 97.75 104 SER A N 1
ATOM 794 C CA . SER A 1 104 ? 3.888 -2.846 -2.991 1.00 97.75 104 SER A CA 1
ATOM 795 C C . SER A 1 104 ? 3.628 -1.342 -3.113 1.00 97.75 104 SER A C 1
ATOM 797 O O . SER A 1 104 ? 4.502 -0.552 -2.772 1.00 97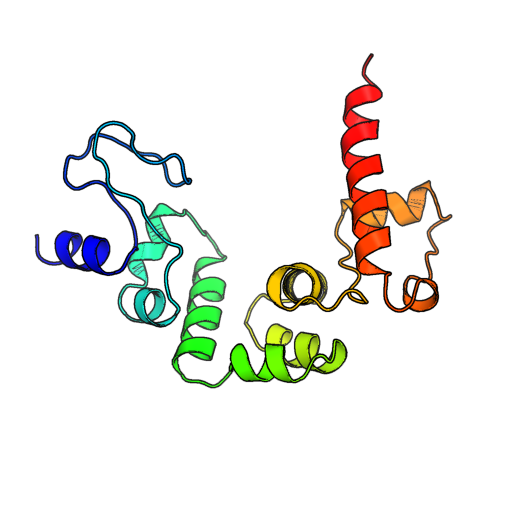.75 104 SER A O 1
ATOM 799 N N . CYS A 1 105 ? 2.437 -0.908 -3.559 1.00 98.06 105 CYS A N 1
ATOM 800 C CA . CYS A 1 105 ? 2.092 0.521 -3.565 1.00 98.06 105 CYS A CA 1
ATOM 801 C C . CYS A 1 105 ? 2.102 1.114 -2.148 1.00 98.06 105 CYS A C 1
ATOM 803 O O . CYS A 1 105 ? 2.645 2.195 -1.943 1.00 98.06 105 CYS A O 1
ATOM 805 N N . ALA A 1 106 ? 1.497 0.428 -1.178 1.00 98.12 106 ALA A N 1
ATOM 806 C CA . ALA A 1 106 ? 1.482 0.884 0.209 1.00 98.12 106 ALA A CA 1
ATOM 807 C C . ALA A 1 106 ? 2.885 0.839 0.842 1.00 98.12 106 ALA A C 1
ATOM 809 O O . ALA A 1 106 ? 3.254 1.779 1.538 1.00 98.12 106 ALA A O 1
ATOM 810 N N . ALA A 1 107 ? 3.695 -0.177 0.538 1.00 97.94 107 ALA A N 1
ATOM 811 C CA . ALA A 1 107 ? 5.093 -0.255 0.956 1.00 97.94 107 ALA A CA 1
ATOM 812 C C . ALA A 1 107 ? 5.911 0.938 0.435 1.00 97.94 107 ALA A C 1
ATOM 814 O O . ALA A 1 107 ? 6.599 1.602 1.208 1.00 97.94 107 ALA A O 1
ATOM 815 N N . LEU A 1 108 ? 5.778 1.268 -0.856 1.00 97.56 108 LEU A N 1
ATOM 816 C CA . LEU A 1 108 ? 6.513 2.371 -1.477 1.00 97.56 108 LEU A CA 1
ATOM 817 C C . LEU A 1 108 ? 6.059 3.743 -0.957 1.00 97.56 108 LEU A C 1
ATOM 819 O O . LEU A 1 108 ? 6.881 4.543 -0.519 1.00 97.56 108 LEU A O 1
ATOM 823 N N . PHE A 1 109 ? 4.754 4.030 -1.014 1.00 97.25 109 PHE A N 1
ATOM 824 C CA . PHE A 1 109 ? 4.226 5.378 -0.760 1.00 97.25 109 PHE A CA 1
ATOM 825 C C . PHE A 1 109 ? 3.833 5.630 0.697 1.00 97.25 109 PHE A C 1
ATOM 827 O O . PHE A 1 109 ? 3.792 6.781 1.121 1.00 97.25 109 PHE A O 1
ATOM 834 N N . GLY A 1 110 ? 3.492 4.576 1.438 1.00 96.00 110 GLY A N 1
ATOM 835 C CA . GLY A 1 110 ? 3.055 4.659 2.831 1.00 96.00 110 GLY A CA 1
ATOM 836 C C . GLY A 1 110 ? 4.179 4.395 3.828 1.00 96.00 110 GLY A C 1
ATOM 837 O O . GLY A 1 110 ? 4.264 5.098 4.829 1.00 96.00 110 GLY A O 1
ATOM 838 N N . PHE A 1 111 ? 5.049 3.422 3.541 1.00 96.75 111 PHE A N 1
ATOM 839 C CA . PHE A 1 111 ? 6.120 2.993 4.454 1.00 96.75 111 PHE A CA 1
ATOM 840 C C . PHE A 1 111 ? 7.532 3.370 3.990 1.00 96.75 111 PHE A C 1
ATOM 842 O O . PHE A 1 111 ? 8.494 3.154 4.718 1.00 96.75 111 PHE A O 1
ATOM 849 N N . GLY A 1 112 ? 7.683 3.954 2.798 1.00 95.56 112 GLY A N 1
ATOM 850 C CA . GLY A 1 112 ? 8.979 4.423 2.306 1.00 95.56 112 GLY A CA 1
ATOM 851 C C . GLY A 1 112 ? 9.967 3.309 1.942 1.00 95.56 112 GLY A C 1
ATOM 852 O O . GLY A 1 112 ? 11.166 3.575 1.847 1.00 95.56 112 GLY A O 1
ATOM 853 N N . ASN A 1 113 ? 9.501 2.076 1.707 1.00 96.00 113 ASN A N 1
ATOM 854 C CA . ASN A 1 113 ? 10.338 0.996 1.182 1.00 96.00 113 ASN A CA 1
ATOM 855 C C . ASN A 1 113 ? 10.692 1.295 -0.287 1.00 96.00 113 ASN A C 1
ATOM 857 O O . ASN A 1 113 ? 9.980 0.891 -1.203 1.00 96.00 113 ASN A O 1
ATOM 861 N N . LEU A 1 114 ? 11.787 2.027 -0.521 1.00 96.25 114 LEU A N 1
ATOM 862 C CA . LEU A 1 114 ? 12.198 2.489 -1.859 1.00 96.25 114 LEU A CA 1
ATOM 863 C C . LEU A 1 114 ? 12.563 1.357 -2.835 1.00 96.25 114 LEU A C 1
ATOM 865 O O . LEU A 1 114 ? 12.603 1.583 -4.044 1.00 96.25 114 LEU A O 1
ATOM 869 N N . GLU A 1 115 ? 12.799 0.151 -2.326 1.00 95.88 115 GLU A N 1
ATOM 870 C CA . GLU A 1 115 ? 13.025 -1.064 -3.115 1.00 95.88 115 GLU A CA 1
ATOM 871 C C . GLU A 1 115 ? 11.725 -1.697 -3.645 1.00 95.88 115 GLU A C 1
ATOM 873 O O . GLU A 1 115 ? 11.764 -2.557 -4.521 1.00 95.88 115 GLU A O 1
ATOM 878 N N . ALA A 1 116 ? 10.557 -1.253 -3.171 1.00 96.69 116 ALA A N 1
ATOM 879 C CA . ALA A 1 116 ? 9.274 -1.750 -3.648 1.00 96.69 116 ALA A CA 1
ATOM 880 C C . ALA A 1 116 ? 9.022 -1.346 -5.110 1.00 96.69 116 ALA A C 1
ATOM 882 O O . ALA A 1 116 ? 9.156 -0.179 -5.478 1.00 96.69 116 ALA A O 1
ATOM 883 N N . PHE A 1 117 ? 8.567 -2.295 -5.932 1.00 96.88 117 PHE A N 1
ATOM 884 C CA . PHE A 1 117 ? 8.308 -2.086 -7.361 1.00 96.88 117 PHE A CA 1
ATOM 885 C C . PHE A 1 117 ? 6.863 -2.482 -7.724 1.00 96.88 117 PHE A C 1
ATOM 887 O O . PHE A 1 117 ? 6.600 -3.626 -8.100 1.00 96.88 117 PHE A O 1
ATOM 894 N N . PRO A 1 118 ? 5.875 -1.577 -7.585 1.00 96.75 118 PRO A N 1
ATOM 895 C CA . PRO A 1 118 ? 4.483 -1.910 -7.874 1.00 96.75 118 PRO A CA 1
ATOM 896 C C . PRO A 1 118 ? 4.242 -2.121 -9.377 1.00 96.75 118 PRO A C 1
ATOM 898 O O . PRO A 1 118 ? 4.393 -1.196 -10.174 1.00 96.75 118 PRO A O 1
ATOM 901 N N . VAL A 1 119 ? 3.791 -3.319 -9.763 1.00 95.50 119 VAL A N 1
ATOM 902 C CA . VAL A 1 119 ? 3.478 -3.664 -11.162 1.00 95.50 119 VAL A CA 1
ATOM 903 C C . VAL A 1 119 ? 1.965 -3.653 -11.396 1.00 95.50 119 VAL A C 1
ATOM 905 O O . VAL A 1 119 ? 1.243 -4.563 -10.984 1.00 95.50 119 VAL A O 1
ATOM 908 N N . ASP A 1 120 ? 1.468 -2.617 -12.070 1.00 95.00 120 ASP A N 1
ATOM 909 C CA . ASP A 1 120 ? 0.086 -2.526 -12.547 1.00 95.00 120 ASP A CA 1
ATOM 910 C C . ASP A 1 120 ? -0.026 -2.811 -14.057 1.00 95.00 120 ASP A C 1
ATOM 912 O O . ASP A 1 120 ? 0.920 -3.273 -14.690 1.00 95.00 120 ASP A O 1
ATOM 916 N N . VAL A 1 121 ? -1.197 -2.568 -14.652 1.00 94.00 121 VAL A N 1
ATOM 917 C CA . VAL A 1 121 ? -1.407 -2.797 -16.092 1.00 94.00 121 VAL A CA 1
ATOM 918 C C . VAL A 1 121 ? -0.563 -1.877 -16.981 1.00 94.00 121 VAL A C 1
ATOM 920 O O . VAL A 1 121 ? -0.199 -2.285 -18.079 1.00 94.00 121 VAL A O 1
ATOM 923 N N . TRP A 1 122 ? -0.228 -0.669 -16.522 1.00 93.38 122 TRP A N 1
ATOM 924 C CA . TRP A 1 122 ? 0.614 0.272 -17.262 1.00 93.38 122 TRP A CA 1
ATOM 925 C C . TRP A 1 122 ? 2.075 -0.138 -17.196 1.00 93.38 122 TRP A C 1
ATOM 927 O O . TRP A 1 122 ? 2.752 -0.154 -18.216 1.00 93.38 122 TRP A O 1
ATOM 937 N N . MET A 1 123 ? 2.538 -0.546 -16.017 1.00 95.06 123 MET A N 1
ATOM 938 C CA . MET A 1 123 ? 3.876 -1.099 -15.845 1.00 95.06 123 MET A CA 1
ATOM 939 C C . MET A 1 123 ? 4.057 -2.422 -16.586 1.00 95.06 123 MET A C 1
ATOM 941 O O . MET A 1 123 ? 5.120 -2.650 -17.140 1.00 95.06 123 MET A O 1
ATOM 945 N N . LYS A 1 124 ? 3.036 -3.285 -16.660 1.00 94.12 124 LYS A N 1
ATOM 946 C CA . LYS A 1 124 ? 3.111 -4.493 -17.501 1.00 94.12 124 LYS A CA 1
ATOM 947 C C . LYS A 1 124 ? 3.331 -4.134 -18.967 1.00 94.12 124 LYS A C 1
ATOM 949 O O . LYS A 1 124 ? 4.307 -4.576 -19.552 1.00 94.12 124 LYS A O 1
ATOM 954 N N . ARG A 1 125 ? 2.505 -3.231 -19.509 1.00 92.81 125 ARG A N 1
ATOM 955 C CA . ARG A 1 125 ? 2.674 -2.713 -20.878 1.00 92.81 125 ARG A CA 1
ATOM 956 C C . ARG A 1 125 ? 4.045 -2.068 -21.088 1.00 92.81 125 ARG A C 1
ATOM 958 O O . ARG A 1 125 ? 4.633 -2.237 -22.146 1.00 92.81 125 ARG A O 1
ATOM 965 N N . ALA A 1 126 ? 4.558 -1.355 -20.084 1.00 92.88 126 ALA A N 1
ATOM 966 C CA . ALA A 1 126 ? 5.903 -0.787 -20.098 1.00 92.88 126 ALA A CA 1
ATOM 967 C C . ALA A 1 126 ? 6.970 -1.846 -20.352 1.00 92.88 126 ALA A C 1
ATOM 969 O O . ALA A 1 126 ? 7.806 -1.692 -21.234 1.00 92.88 126 ALA A O 1
ATOM 970 N N . ILE A 1 127 ? 6.924 -2.903 -19.543 1.00 94.06 127 ILE A N 1
ATOM 971 C CA . ILE A 1 127 ? 7.879 -4.005 -19.563 1.00 94.06 127 ILE A CA 1
ATOM 972 C C . ILE A 1 127 ? 7.792 -4.731 -20.906 1.00 94.06 127 ILE A C 1
ATOM 974 O O . ILE A 1 127 ? 8.818 -4.962 -21.538 1.00 94.06 127 ILE A O 1
ATOM 978 N N . ASP A 1 128 ? 6.577 -4.995 -21.383 1.00 93.75 128 ASP A N 1
ATOM 979 C CA . ASP A 1 128 ? 6.346 -5.660 -22.666 1.00 93.75 128 ASP A CA 1
ATOM 980 C C . ASP A 1 128 ? 6.897 -4.854 -23.855 1.00 93.75 128 ASP A C 1
ATOM 982 O O . ASP A 1 128 ? 7.514 -5.425 -24.747 1.00 93.75 128 ASP A O 1
ATOM 986 N N . VAL A 1 129 ? 6.694 -3.531 -23.872 1.00 92.56 129 VAL A N 1
ATOM 987 C CA . VAL A 1 129 ? 7.045 -2.676 -25.023 1.00 92.56 129 VAL A CA 1
ATOM 988 C C . VAL A 1 129 ? 8.501 -2.213 -25.009 1.00 92.56 129 VAL A C 1
ATOM 990 O O . VAL A 1 129 ? 9.124 -2.143 -26.063 1.00 92.56 129 VAL A O 1
ATOM 993 N N . TYR A 1 130 ? 9.039 -1.849 -23.843 1.00 91.69 130 TYR A N 1
ATOM 994 C CA . TYR A 1 130 ? 10.344 -1.180 -23.739 1.00 91.69 130 TYR A CA 1
ATOM 995 C C . TYR A 1 130 ? 11.458 -2.073 -23.193 1.00 91.69 130 TYR A C 1
ATOM 997 O O . TYR A 1 130 ? 12.619 -1.672 -23.216 1.00 91.69 130 TYR A O 1
ATOM 1005 N N . PHE A 1 131 ? 11.115 -3.255 -22.680 1.00 93.12 131 PHE A N 1
ATOM 1006 C CA . PHE A 1 131 ? 12.060 -4.171 -22.044 1.00 93.12 131 PHE A CA 1
ATOM 1007 C C . PHE A 1 131 ? 11.904 -5.607 -22.566 1.00 93.12 131 PHE A C 1
ATOM 1009 O O . PHE A 1 131 ? 12.251 -6.552 -21.866 1.00 93.12 131 PHE A O 1
ATOM 1016 N N . ASP A 1 132 ? 11.341 -5.785 -23.766 1.00 92.94 132 ASP A N 1
ATOM 1017 C CA . ASP A 1 132 ? 11.121 -7.091 -24.408 1.00 92.94 132 ASP A CA 1
ATOM 1018 C C . ASP A 1 132 ? 10.403 -8.114 -23.501 1.00 92.94 132 ASP A C 1
ATOM 1020 O O . ASP A 1 132 ? 10.672 -9.317 -23.532 1.00 92.94 132 ASP A O 1
ATOM 1024 N N . GLY A 1 133 ? 9.501 -7.632 -22.640 1.00 90.94 133 GLY A N 1
ATOM 1025 C CA . GLY A 1 133 ? 8.777 -8.452 -21.665 1.00 90.94 133 GLY A CA 1
ATOM 1026 C C . GLY A 1 133 ? 9.597 -8.874 -20.440 1.00 90.94 133 GLY A C 1
ATOM 1027 O O . GLY A 1 133 ? 9.065 -9.556 -19.562 1.00 90.94 133 GLY A O 1
ATOM 1028 N N . VAL A 1 134 ? 10.865 -8.468 -20.329 1.00 91.19 134 VAL A N 1
ATOM 1029 C CA . VAL A 1 134 ? 11.778 -8.887 -19.259 1.00 91.19 134 VAL A CA 1
ATOM 1030 C C . VAL A 1 134 ? 12.415 -7.677 -18.579 1.00 91.19 134 VAL A C 1
ATOM 1032 O O . VAL A 1 134 ? 13.380 -7.091 -19.059 1.00 91.19 134 VAL A O 1
ATOM 1035 N N . LEU A 1 135 ? 11.918 -7.348 -17.385 1.00 91.81 135 LEU A N 1
ATOM 1036 C CA . LEU A 1 135 ? 12.558 -6.388 -16.486 1.00 91.81 135 LEU A CA 1
ATOM 1037 C C . LEU A 1 135 ? 12.851 -7.047 -15.137 1.00 91.81 135 LEU A C 1
ATOM 1039 O O . LEU A 1 135 ? 11.951 -7.240 -14.313 1.00 91.81 135 LEU A O 1
ATOM 1043 N N . ASP A 1 136 ? 14.128 -7.342 -14.892 1.00 92.06 136 ASP A N 1
ATOM 1044 C CA . ASP A 1 136 ? 14.597 -7.712 -13.560 1.00 92.06 136 ASP A CA 1
ATOM 1045 C C . ASP A 1 136 ? 14.660 -6.466 -12.669 1.00 92.06 136 ASP A C 1
ATOM 1047 O O . ASP A 1 136 ? 15.691 -5.811 -12.524 1.00 92.06 136 ASP A O 1
ATOM 1051 N N . HIS A 1 137 ? 13.525 -6.119 -12.069 1.00 87.81 137 HIS A N 1
ATOM 1052 C CA . HIS A 1 137 ? 13.426 -4.984 -11.158 1.00 87.81 137 HIS A CA 1
ATOM 1053 C C . HIS A 1 137 ? 14.245 -5.176 -9.871 1.00 87.81 137 HIS A C 1
ATOM 1055 O O . HIS A 1 137 ? 14.529 -4.185 -9.202 1.00 87.81 137 HIS A O 1
ATOM 1061 N N . THR A 1 138 ? 14.674 -6.401 -9.538 1.00 88.88 138 THR A N 1
ATOM 1062 C CA . THR A 1 138 ? 15.556 -6.632 -8.382 1.00 88.88 138 THR A CA 1
ATOM 1063 C C . THR A 1 138 ? 16.957 -6.073 -8.632 1.00 88.88 138 THR A C 1
ATOM 1065 O O . THR A 1 138 ? 17.577 -5.529 -7.717 1.00 88.88 138 THR A O 1
ATOM 1068 N N . SER A 1 139 ? 17.409 -6.070 -9.893 1.00 91.56 139 SER A N 1
ATOM 1069 C CA . SER A 1 139 ? 18.677 -5.452 -10.308 1.00 91.56 139 SER A CA 1
ATOM 1070 C C . SER A 1 139 ? 18.724 -3.928 -10.105 1.00 91.56 139 SER A C 1
ATOM 1072 O O . SER A 1 139 ? 19.807 -3.353 -9.996 1.00 91.56 139 SER A O 1
ATOM 1074 N N . LEU A 1 140 ? 17.564 -3.264 -9.990 1.00 93.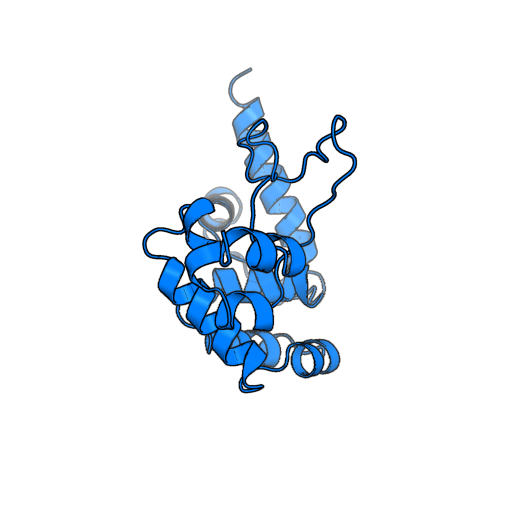38 140 LEU A N 1
ATOM 1075 C CA . LEU A 1 140 ? 17.461 -1.826 -9.703 1.00 93.38 140 LEU A CA 1
ATOM 1076 C C . LEU A 1 140 ? 17.759 -1.497 -8.225 1.00 93.38 140 LEU A C 1
ATOM 1078 O O . LEU A 1 140 ? 17.918 -0.327 -7.860 1.00 93.38 140 LEU A O 1
ATOM 1082 N N . GLY A 1 141 ? 17.843 -2.525 -7.374 1.00 93.94 141 GLY A N 1
ATOM 1083 C CA . GLY A 1 141 ? 18.251 -2.438 -5.977 1.00 93.94 141 GLY A CA 1
ATOM 1084 C C . GLY A 1 141 ? 17.381 -1.502 -5.135 1.00 93.94 141 GLY A C 1
ATOM 1085 O O . GLY A 1 141 ? 16.171 -1.379 -5.328 1.00 93.94 141 GLY A O 1
ATOM 1086 N N . LYS A 1 142 ? 18.025 -0.792 -4.202 1.00 95.06 142 LYS A N 1
ATOM 1087 C CA . LYS A 1 142 ? 17.376 0.082 -3.205 1.00 95.06 142 LYS A CA 1
ATOM 1088 C C . LYS A 1 142 ? 16.462 1.164 -3.800 1.00 95.06 142 LYS A C 1
ATOM 1090 O O . LYS A 1 142 ? 15.626 1.708 -3.086 1.00 95.06 142 LYS A O 1
ATOM 1095 N N . TYR A 1 143 ? 16.635 1.515 -5.072 1.00 96.69 143 TYR A N 1
ATOM 1096 C CA . TYR A 1 143 ? 15.893 2.594 -5.729 1.00 96.69 143 TYR A CA 1
ATOM 1097 C C . TYR A 1 143 ? 14.935 2.092 -6.815 1.00 96.69 143 TYR A C 1
ATOM 1099 O O . TYR A 1 143 ? 14.473 2.891 -7.632 1.00 96.69 143 TYR A O 1
ATOM 1107 N N . ALA A 1 144 ? 14.601 0.798 -6.818 1.00 97.12 144 ALA A N 1
ATOM 1108 C CA . ALA A 1 144 ? 13.665 0.211 -7.771 1.00 97.12 144 ALA A CA 1
ATOM 1109 C C . ALA A 1 144 ? 12.338 0.988 -7.846 1.00 97.12 144 ALA A C 1
ATOM 1111 O O . ALA A 1 144 ? 11.869 1.300 -8.940 1.00 97.12 144 ALA A O 1
ATOM 1112 N N . GLY A 1 145 ? 11.773 1.399 -6.710 1.00 97.31 145 GLY A N 1
ATOM 1113 C CA . GLY A 1 145 ? 10.552 2.200 -6.657 1.00 97.31 145 GLY A CA 1
ATOM 1114 C C . GLY A 1 145 ? 10.703 3.593 -7.266 1.00 97.31 145 GLY A C 1
ATOM 1115 O O . GLY A 1 145 ? 9.784 4.083 -7.916 1.00 97.31 145 GLY A O 1
ATOM 1116 N N . VAL A 1 146 ? 11.878 4.217 -7.148 1.00 97.50 146 VAL A N 1
ATOM 1117 C CA . VAL A 1 146 ? 12.163 5.505 -7.803 1.00 97.50 146 VAL A CA 1
ATOM 1118 C C . VAL A 1 146 ? 12.205 5.327 -9.322 1.00 97.50 146 VAL A C 1
ATOM 1120 O O . VAL A 1 146 ? 11.558 6.081 -10.048 1.00 97.50 146 VAL A O 1
ATOM 1123 N N . ALA A 1 147 ? 12.903 4.300 -9.810 1.00 97.00 147 ALA A N 1
ATOM 1124 C CA . ALA A 1 147 ? 12.924 3.962 -11.233 1.00 97.00 147 ALA A CA 1
ATOM 1125 C C . ALA A 1 147 ? 11.513 3.650 -11.762 1.00 97.00 147 ALA A C 1
ATOM 1127 O O . ALA A 1 147 ? 11.119 4.152 -12.816 1.00 97.00 147 ALA A O 1
ATOM 1128 N N . GLN A 1 148 ? 10.716 2.903 -10.993 1.00 97.19 148 GLN A N 1
ATOM 1129 C CA . GLN A 1 148 ? 9.320 2.605 -11.306 1.00 97.19 148 GLN A CA 1
ATOM 1130 C C . GLN A 1 148 ? 8.492 3.881 -11.506 1.00 97.19 148 GLN A C 1
ATOM 1132 O O . GLN A 1 148 ? 7.715 3.950 -12.458 1.00 97.19 148 GLN A O 1
ATOM 1137 N N . GLN A 1 149 ? 8.675 4.906 -10.663 1.00 96.94 149 GLN A N 1
ATOM 1138 C CA . GLN A 1 149 ? 7.981 6.190 -10.811 1.00 96.94 149 GLN A CA 1
ATOM 1139 C C . GLN A 1 149 ? 8.343 6.907 -12.116 1.00 96.94 149 GLN A C 1
ATOM 1141 O O . GLN A 1 149 ? 7.448 7.425 -12.785 1.00 96.94 149 GLN A O 1
ATOM 1146 N N . TYR A 1 150 ? 9.620 6.902 -12.515 1.00 95.88 150 TYR A N 1
ATOM 1147 C CA . TYR A 1 150 ? 10.045 7.492 -13.789 1.00 95.88 150 TYR A CA 1
ATOM 1148 C C . TYR A 1 150 ? 9.448 6.757 -14.990 1.00 95.88 150 TYR A C 1
ATOM 1150 O O . TYR A 1 150 ? 8.896 7.403 -15.880 1.00 95.88 150 TYR A O 1
ATOM 1158 N N . ILE A 1 151 ? 9.492 5.421 -14.993 1.00 94.62 151 ILE A N 1
ATOM 1159 C CA . ILE A 1 151 ? 8.909 4.600 -16.066 1.00 94.62 151 ILE A CA 1
ATOM 1160 C C . ILE A 1 151 ? 7.400 4.858 -16.167 1.00 94.62 151 ILE A C 1
ATOM 1162 O O . ILE A 1 151 ? 6.879 5.135 -17.248 1.00 94.62 151 ILE A O 1
ATOM 1166 N N . PHE A 1 152 ? 6.697 4.829 -15.032 1.00 94.94 152 PHE A N 1
ATOM 1167 C CA . PHE A 1 152 ? 5.259 5.074 -14.984 1.00 94.94 152 PHE A CA 1
ATOM 1168 C C . PHE A 1 152 ? 4.898 6.480 -15.479 1.00 94.94 152 PHE A C 1
ATOM 1170 O O . PHE A 1 152 ? 3.979 6.637 -16.287 1.00 94.94 152 PHE A O 1
ATOM 1177 N N . HIS A 1 153 ? 5.627 7.504 -15.025 1.00 94.31 153 HIS A N 1
ATOM 1178 C CA . HIS A 1 153 ? 5.416 8.882 -15.458 1.00 94.31 153 HIS A CA 1
ATOM 1179 C C . HIS A 1 153 ? 5.647 9.040 -16.961 1.00 94.31 153 HIS A C 1
ATOM 1181 O O . HIS A 1 153 ? 4.818 9.642 -17.642 1.00 94.31 153 HIS A O 1
ATOM 1187 N N . TYR A 1 154 ? 6.739 8.484 -17.482 1.00 92.38 154 TYR A N 1
ATOM 1188 C CA . TYR A 1 154 ? 7.064 8.541 -18.901 1.00 92.38 154 TYR A CA 1
ATOM 1189 C C . TYR A 1 154 ? 5.928 7.963 -19.750 1.00 92.38 154 TYR A C 1
ATOM 1191 O O . TYR A 1 154 ? 5.400 8.642 -20.627 1.00 92.38 154 TYR A O 1
ATOM 1199 N N . ILE A 1 155 ? 5.450 6.765 -19.419 1.00 90.56 155 ILE A N 1
ATOM 1200 C CA . ILE A 1 155 ? 4.441 6.061 -20.225 1.00 90.56 155 ILE A CA 1
ATOM 1201 C C . ILE A 1 155 ? 3.078 6.739 -20.169 1.00 90.56 155 ILE A C 1
ATOM 1203 O O . ILE A 1 155 ? 2.423 6.898 -21.196 1.00 90.56 155 ILE A O 1
ATOM 1207 N N . ARG A 1 156 ? 2.660 7.218 -18.993 1.00 89.06 156 ARG A N 1
ATOM 1208 C CA . ARG A 1 156 ? 1.385 7.937 -18.849 1.00 89.06 156 ARG A CA 1
ATOM 1209 C C . ARG A 1 156 ? 1.367 9.296 -19.552 1.00 89.06 156 ARG A C 1
ATOM 1211 O O . ARG A 1 156 ? 0.277 9.831 -19.765 1.00 89.06 156 ARG A O 1
ATOM 1218 N N . ASN A 1 157 ? 2.531 9.860 -19.881 1.00 87.56 157 ASN A N 1
ATOM 1219 C CA . ASN A 1 157 ? 2.645 11.129 -20.601 1.00 87.56 157 ASN A CA 1
ATOM 1220 C C . ASN A 1 157 ? 3.014 10.961 -22.080 1.00 87.56 157 ASN A C 1
ATOM 1222 O O . ASN A 1 157 ? 2.636 11.816 -22.871 1.00 87.56 157 ASN A O 1
ATOM 1226 N N . LEU A 1 158 ? 3.669 9.873 -22.491 1.00 77.25 158 LEU A N 1
ATOM 1227 C CA . LEU A 1 158 ? 3.864 9.564 -23.910 1.00 77.25 158 LEU A CA 1
ATOM 1228 C C . LEU A 1 158 ? 2.537 9.347 -24.637 1.00 77.25 158 LEU A C 1
ATOM 1230 O O . LEU A 1 158 ? 2.327 9.933 -25.691 1.00 77.25 158 LEU A O 1
ATOM 1234 N N . GLU A 1 159 ? 1.619 8.572 -24.053 1.00 61.25 159 GLU A N 1
ATOM 1235 C CA . GLU A 1 159 ? 0.309 8.318 -24.671 1.00 61.25 159 GLU A CA 1
ATOM 1236 C C . GLU A 1 159 ? -0.507 9.595 -24.883 1.00 61.25 159 GLU A C 1
ATOM 1238 O O . GLU A 1 159 ? -1.307 9.663 -25.803 1.00 61.25 159 GLU A O 1
ATOM 1243 N N . LYS A 1 160 ? -0.291 10.628 -24.062 1.00 57.66 160 LYS A N 1
ATOM 1244 C CA . LYS A 1 160 ? -0.953 11.928 -24.240 1.00 57.66 160 LYS A CA 1
ATOM 1245 C C . LYS A 1 160 ? -0.354 12.763 -25.369 1.00 57.66 160 LYS A C 1
ATOM 1247 O O . LYS A 1 160 ? -1.026 13.655 -25.866 1.00 57.66 160 LYS A O 1
ATOM 1252 N N . ASN A 1 161 ? 0.905 12.513 -25.722 1.00 56.72 161 ASN A N 1
ATOM 1253 C CA . ASN A 1 161 ? 1.642 13.269 -26.735 1.00 56.72 161 ASN A CA 1
ATOM 1254 C C . ASN A 1 161 ? 1.711 12.540 -28.088 1.00 56.72 161 ASN A C 1
ATOM 1256 O O . ASN A 1 161 ? 2.247 13.098 -29.036 1.00 56.72 161 ASN A O 1
ATOM 1260 N N . ALA A 1 162 ? 1.189 11.313 -28.186 1.00 58.06 162 ALA A N 1
ATOM 1261 C CA . ALA A 1 162 ? 1.097 10.562 -29.439 1.00 58.06 162 ALA A CA 1
ATOM 1262 C C . ALA A 1 162 ? -0.092 10.994 -30.332 1.00 58.06 162 ALA A C 1
ATOM 1264 O O . ALA A 1 162 ? -0.189 10.526 -31.462 1.00 58.06 162 ALA A O 1
ATOM 1265 N N . ASP A 1 163 ? -0.949 11.899 -29.839 1.00 46.72 163 ASP A N 1
ATOM 1266 C CA . ASP A 1 163 ? -2.093 12.497 -30.548 1.00 46.72 163 ASP A CA 1
ATOM 1267 C C . ASP A 1 163 ? -1.845 13.975 -30.967 1.00 46.72 163 ASP A C 1
ATOM 1269 O O . ASP A 1 163 ? -2.798 14.752 -31.077 1.00 46.72 163 ASP A O 1
ATOM 1273 N N . ILE A 1 164 ? -0.586 14.400 -31.174 1.00 41.53 164 ILE A N 1
ATOM 1274 C CA . ILE A 1 164 ? -0.226 15.737 -31.711 1.00 41.53 164 ILE A CA 1
ATOM 1275 C C . ILE A 1 164 ? 0.402 15.607 -33.098 1.00 41.53 164 ILE A C 1
ATOM 1277 O O . ILE A 1 164 ? 1.369 14.824 -33.228 1.00 41.53 164 ILE A O 1
#

Secondary structure (DSSP, 8-state):
-HHHHHHHHTT----TTS-----S----TTT-PPPPPPPHHHHHH-GGGGGGG--GGGHHHHHHHHHHHHTTSS-HHHHHHH--HHHHHHHHTTSTT--HHHHHHHHHHHS--TT-----HHHHHHHHHHSTT---GGGGGGGHHHHHHHHHHHHHHHHHHTT-

pLDDT: mean 82.08, std 21.23, range [34.81, 98.56]